Protein AF-A0A9Q0VM62-F1 (afdb_monomer_lite)

Foldseek 3Di:
DDPLVVQLVVCVVVVVVVSNVVSVVVVVVVVVCVVVVHDDDDDDDDQDFAADPDLDDDPNLVLLLCQQVQNQAHEQDQCTPVSVVLCCVVPVVGRGHPHHPDPDPRDHHDDDDCVVVVVVVDDDDDPSNRSVRSVVNCVVSPVDDD

Secondary structure (DSSP, 8-state):
--GGGHHHHHHHHTT-HHHHHHHHHHHHHHHHHHHHT---------S--S--SSS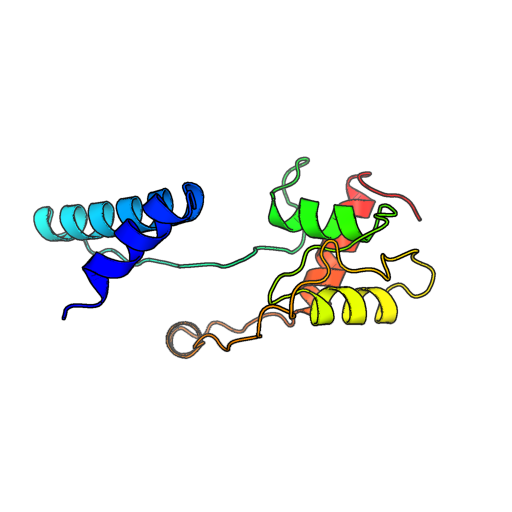S--HHHHHHHHHHTT-SEE---TTHHHHHHHHHHH-TTS----EESS-SPPPPP-----HHHHTTTPPPPPHHHHHHHHHHHHHHTTS---

Sequence (146 aa):
MKLGLLIPALCRESKLWYVLSKTLAEDAAWKFAKEKGMDLVAINPAMVIGPLLQPTLNTSAAAILSLIKGAQTFPNTSFRMDKLKILRELYPDLQLPEKCADDKPYVPIYQVSKEKTRSLGIEFIPLEANIKETVESLKEKGFVSF

pLDDT: mean 92.09, std 9.48, range [39.09, 98.56]

Radius of gyration: 18.54 Å; chains: 1; bounding box: 42×37×44 Å

Structure (mmCIF, N/CA/C/O backbone):
data_AF-A0A9Q0VM62-F1
#
_entry.id   AF-A0A9Q0VM62-F1
#
loop_
_atom_site.group_PDB
_atom_site.id
_atom_site.type_symbol
_atom_site.label_atom_id
_atom_site.label_alt_id
_atom_site.label_comp_id
_atom_site.label_asym_id
_atom_site.label_entity_id
_atom_site.label_seq_id
_atom_site.pdbx_PDB_ins_code
_atom_site.Cartn_x
_atom_site.Cartn_y
_atom_site.Cartn_z
_atom_site.occupancy
_atom_site.B_iso_or_equiv
_atom_site.auth_seq_id
_atom_site.auth_comp_id
_atom_site.auth_asym_id
_atom_site.auth_atom_id
_atom_site.pdbx_PDB_model_num
ATOM 1 N N . MET A 1 1 ? -2.763 22.233 22.402 1.00 39.09 1 MET A N 1
ATOM 2 C CA . MET A 1 1 ? -3.349 22.101 21.047 1.00 39.09 1 MET A CA 1
ATOM 3 C C . MET A 1 1 ? -3.516 20.608 20.759 1.00 39.09 1 MET A C 1
ATOM 5 O O . MET A 1 1 ? -2.521 19.900 20.827 1.00 39.09 1 MET A O 1
ATOM 9 N N . LYS A 1 2 ? -4.738 20.083 20.571 1.00 45.25 2 LYS A N 1
ATOM 10 C CA . LYS A 1 2 ? -4.958 18.643 20.306 1.00 45.25 2 LYS A CA 1
ATOM 11 C C . LYS A 1 2 ? -4.631 18.343 18.837 1.00 45.25 2 LYS A C 1
ATOM 13 O O . LYS A 1 2 ? -5.291 18.887 17.958 1.00 45.25 2 LYS A O 1
ATOM 18 N N . LEU A 1 3 ? -3.653 17.468 18.588 1.00 53.56 3 LEU A N 1
ATOM 19 C CA . LEU A 1 3 ? -3.178 17.065 17.251 1.00 53.56 3 LEU A CA 1
ATOM 20 C C . LEU A 1 3 ? -4.311 16.612 16.294 1.00 53.56 3 LEU A C 1
ATOM 22 O O . LEU A 1 3 ? -4.195 16.773 15.084 1.00 53.56 3 LEU A O 1
ATOM 26 N N . GLY A 1 4 ? -5.425 16.098 16.834 1.00 56.97 4 GLY A N 1
ATOM 27 C CA . GLY A 1 4 ? -6.531 15.514 16.062 1.00 56.97 4 GLY A CA 1
ATOM 28 C C . GLY A 1 4 ? -7.321 16.473 15.159 1.00 56.97 4 GLY A C 1
ATOM 29 O O . GLY A 1 4 ? -7.903 16.024 14.182 1.00 56.97 4 GLY A O 1
ATOM 30 N N . LEU A 1 5 ? -7.321 17.788 15.415 1.00 61.03 5 LEU A N 1
ATOM 31 C CA . LEU A 1 5 ? -8.034 18.750 14.550 1.00 61.03 5 LEU A CA 1
ATOM 32 C C . LEU A 1 5 ? -7.176 19.283 13.391 1.00 61.03 5 LEU A C 1
ATOM 34 O O . LEU A 1 5 ? -7.714 19.857 12.445 1.00 61.03 5 LEU A O 1
ATOM 38 N N . LEU A 1 6 ? -5.854 19.087 13.442 1.00 79.69 6 LEU A N 1
ATOM 39 C CA . LEU A 1 6 ? -4.927 19.647 12.456 1.00 79.69 6 LEU A CA 1
ATOM 40 C C . LEU A 1 6 ? -4.918 18.842 11.147 1.00 79.69 6 LEU A C 1
ATOM 42 O O . LEU A 1 6 ? -4.824 19.419 10.067 1.00 79.69 6 LEU A O 1
ATOM 46 N N . ILE A 1 7 ? -5.064 17.516 11.230 1.00 88.12 7 ILE A N 1
ATOM 47 C CA . ILE A 1 7 ? -4.948 16.622 10.068 1.00 88.12 7 ILE A CA 1
ATOM 48 C C . ILE A 1 7 ? -6.087 16.838 9.056 1.00 88.12 7 ILE A C 1
ATOM 50 O O . ILE A 1 7 ? -5.784 17.023 7.873 1.00 88.12 7 ILE A O 1
ATOM 54 N N . PRO A 1 8 ? -7.379 16.883 9.451 1.00 92.94 8 PRO A N 1
ATOM 55 C CA . PRO A 1 8 ? -8.453 17.132 8.490 1.00 92.94 8 PRO A CA 1
ATOM 56 C C . PRO A 1 8 ? -8.361 18.514 7.828 1.00 92.94 8 PRO A C 1
ATOM 58 O O . PRO A 1 8 ? -8.645 18.644 6.636 1.00 92.94 8 PRO A O 1
ATOM 61 N N . ALA A 1 9 ? -7.940 19.538 8.580 1.00 93.12 9 ALA A N 1
ATOM 62 C CA . ALA A 1 9 ? -7.747 20.890 8.060 1.00 93.12 9 ALA A CA 1
ATOM 63 C C . ALA A 1 9 ? -6.636 20.928 6.999 1.00 93.12 9 ALA A C 1
ATOM 65 O O . ALA A 1 9 ? -6.885 21.370 5.877 1.00 93.12 9 ALA A O 1
ATOM 66 N N . LEU A 1 10 ? -5.466 20.359 7.314 1.00 93.19 10 LEU A N 1
ATOM 67 C CA . LEU A 1 10 ? -4.337 20.254 6.388 1.00 93.19 10 LEU A CA 1
ATOM 68 C C . LEU A 1 10 ? -4.712 19.490 5.111 1.00 93.19 10 LEU A C 1
ATOM 70 O O . LEU A 1 10 ? -4.392 19.928 4.005 1.00 93.19 10 LEU A O 1
ATOM 74 N N . CYS A 1 11 ? -5.424 18.365 5.242 1.00 94.69 11 CYS A N 1
ATOM 75 C CA . CYS A 1 11 ? -5.846 17.581 4.081 1.00 94.69 11 CYS A CA 1
ATOM 76 C C . CYS A 1 11 ? -6.809 18.364 3.180 1.00 94.69 11 CYS A C 1
ATOM 78 O O . CYS A 1 11 ? -6.721 18.249 1.960 1.00 94.69 11 CYS A O 1
ATOM 80 N N . ARG A 1 12 ? -7.713 19.167 3.756 1.00 94.94 12 ARG A N 1
ATOM 81 C CA . ARG A 1 12 ? -8.643 20.007 2.988 1.00 94.94 12 ARG A CA 1
ATOM 82 C C . ARG A 1 12 ? -7.911 21.131 2.255 1.00 94.94 12 ARG A C 1
ATOM 84 O O . ARG A 1 12 ? -8.147 21.313 1.064 1.00 94.94 12 ARG A O 1
ATOM 91 N N . GLU A 1 13 ? -7.017 21.839 2.942 1.00 95.75 13 GLU A N 1
ATOM 92 C CA . GLU A 1 13 ? -6.199 22.911 2.356 1.00 95.75 13 GLU A CA 1
ATOM 93 C C . GLU A 1 13 ? -5.325 22.387 1.208 1.00 95.75 13 GLU A C 1
ATOM 95 O O . GLU A 1 13 ? -5.290 22.966 0.123 1.00 95.75 13 GLU A O 1
ATOM 100 N N . SER A 1 14 ? -4.711 21.218 1.403 1.00 94.94 14 SER A N 1
ATOM 101 C CA . SER A 1 14 ? -3.850 20.566 0.409 1.00 94.94 14 SER A CA 1
ATOM 102 C C . SER A 1 14 ? -4.608 19.712 -0.619 1.00 94.94 14 SER A C 1
ATOM 104 O O . SER A 1 14 ? -3.980 19.031 -1.429 1.00 94.94 14 SER A O 1
ATOM 106 N N . LYS A 1 15 ? -5.951 19.707 -0.597 1.00 96.75 15 LYS A N 1
ATOM 107 C CA . LYS A 1 15 ? -6.822 18.899 -1.480 1.00 96.75 15 LYS A CA 1
ATOM 108 C C . LYS A 1 15 ? -6.502 17.389 -1.482 1.00 96.75 15 LYS A C 1
ATOM 110 O O . LYS A 1 15 ? -6.722 16.694 -2.474 1.00 96.75 15 LYS A O 1
ATOM 115 N N . LEU A 1 16 ? -6.021 16.851 -0.361 1.00 94.81 16 LEU A N 1
ATOM 116 C CA . LEU A 1 16 ? -5.724 15.428 -0.154 1.00 94.81 16 LEU A CA 1
ATOM 117 C C . LEU A 1 16 ? -7.002 14.648 0.189 1.00 94.81 16 LEU A C 1
ATOM 119 O O . LEU A 1 16 ? -7.144 14.090 1.278 1.00 94.81 16 LEU A O 1
ATOM 123 N N . TRP A 1 17 ? -7.956 14.618 -0.742 1.00 97.06 17 TRP A N 1
ATOM 124 C CA . TRP A 1 17 ? -9.313 14.120 -0.490 1.00 97.06 17 TRP A CA 1
ATOM 125 C C . TRP A 1 17 ? -9.376 12.653 -0.071 1.00 97.06 17 TRP A C 1
ATOM 127 O O . TRP A 1 17 ? -10.173 12.308 0.797 1.00 97.06 17 TRP A O 1
ATOM 137 N N . TYR A 1 18 ? -8.513 11.797 -0.626 1.00 95.94 18 TYR A N 1
ATOM 138 C CA . TYR A 1 18 ? -8.440 10.394 -0.213 1.00 95.94 18 TYR A CA 1
ATOM 139 C C . TYR A 1 18 ? -8.031 10.268 1.260 1.00 95.94 18 TYR A C 1
ATOM 141 O O . TYR A 1 18 ? -8.722 9.604 2.031 1.00 95.94 18 TYR A O 1
ATOM 149 N N . VAL A 1 19 ? -6.962 10.964 1.665 1.00 94.69 19 VAL A N 1
ATOM 150 C CA . VAL A 1 19 ? -6.482 10.964 3.055 1.00 94.69 19 VAL A CA 1
ATOM 151 C C . VAL A 1 19 ? -7.559 11.530 3.975 1.00 94.69 19 VAL A C 1
ATOM 153 O O . VAL A 1 19 ? -7.918 10.878 4.950 1.00 94.69 19 VAL A O 1
ATOM 156 N N . LEU A 1 20 ? -8.161 12.668 3.605 1.00 96.25 20 LEU A N 1
ATOM 157 C CA . LEU A 1 20 ? -9.269 13.264 4.354 1.00 96.25 20 LEU A CA 1
ATOM 158 C C . LEU A 1 20 ? -10.421 12.270 4.549 1.00 96.25 20 LEU A C 1
ATOM 160 O O . LEU A 1 20 ? -10.923 12.127 5.660 1.00 96.25 20 LEU A O 1
ATOM 164 N N . SER A 1 21 ? -10.829 11.579 3.481 1.00 97.88 21 SER A N 1
ATOM 165 C CA . SER A 1 21 ? -11.939 10.626 3.537 1.00 97.88 21 SER A CA 1
ATOM 166 C C . SER A 1 21 ? -11.654 9.464 4.488 1.00 97.88 21 SER A C 1
ATOM 168 O O . SER A 1 21 ? -12.540 9.076 5.245 1.00 97.88 21 SER A O 1
ATOM 170 N N . LYS A 1 22 ? -10.419 8.944 4.503 1.00 97.19 22 LYS A N 1
ATOM 171 C CA . LYS A 1 22 ? -10.021 7.843 5.387 1.00 97.19 22 LYS A CA 1
ATOM 172 C C . LYS A 1 22 ? -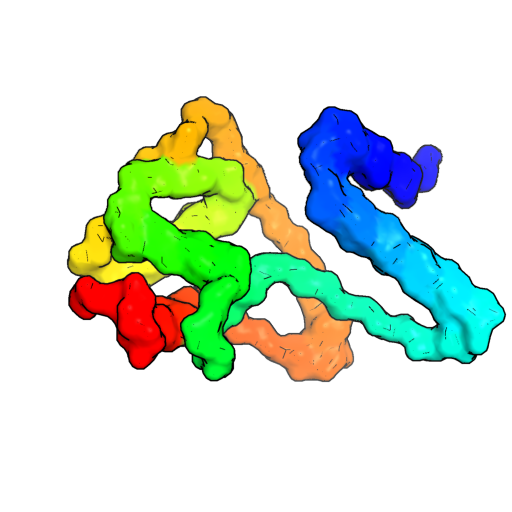9.938 8.283 6.844 1.00 97.19 22 LYS A C 1
ATOM 174 O O . LYS A 1 22 ? -10.462 7.573 7.694 1.00 97.19 22 LYS A O 1
ATOM 179 N N . THR A 1 23 ? -9.388 9.466 7.112 1.00 96.38 23 THR A N 1
ATOM 180 C CA . THR A 1 23 ? -9.358 10.043 8.464 1.00 96.38 23 THR A CA 1
ATOM 181 C C . THR A 1 23 ? -10.770 10.234 9.019 1.00 96.38 23 THR A C 1
ATOM 183 O O . THR A 1 23 ? -11.075 9.757 10.106 1.00 96.38 23 THR A O 1
ATOM 186 N N . LEU A 1 24 ? -11.663 10.873 8.252 1.00 96.94 24 LEU A N 1
ATOM 187 C CA . LEU A 1 24 ? -13.037 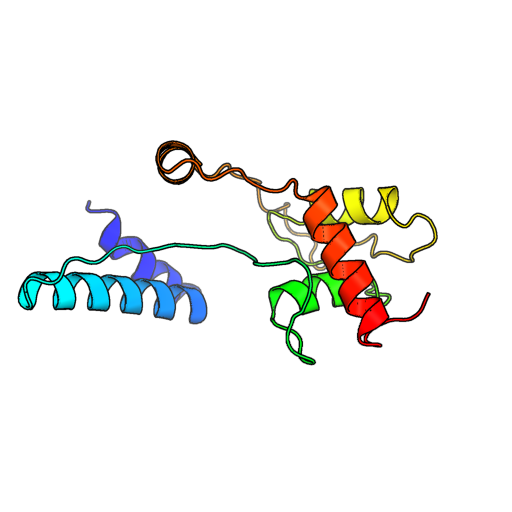11.124 8.701 1.00 96.94 24 LEU A CA 1
ATOM 188 C C . LEU A 1 24 ? -13.848 9.832 8.864 1.00 96.94 24 LEU A C 1
ATOM 190 O O . LEU A 1 24 ? -14.672 9.742 9.771 1.00 96.94 24 LEU A O 1
ATOM 194 N N . ALA A 1 25 ? -13.628 8.838 7.998 1.00 98.25 25 ALA A N 1
ATOM 195 C CA . ALA A 1 25 ? -14.299 7.546 8.099 1.00 98.25 25 ALA A CA 1
ATOM 196 C C . ALA A 1 25 ? -13.875 6.772 9.357 1.00 98.25 25 ALA A C 1
ATOM 198 O O . ALA A 1 25 ? -14.732 6.197 10.025 1.00 98.25 25 ALA A O 1
ATOM 199 N N . GLU A 1 26 ? -12.584 6.777 9.700 1.00 97.94 26 GLU A N 1
ATOM 200 C CA . GLU A 1 26 ? -12.089 6.123 10.914 1.00 97.94 26 GLU A CA 1
ATOM 201 C C . GLU A 1 26 ? -12.603 6.821 12.182 1.00 97.94 26 GLU A C 1
ATOM 203 O O . GLU A 1 26 ? -13.129 6.152 13.073 1.00 97.94 26 GLU A O 1
ATOM 208 N N . ASP A 1 27 ? -12.563 8.157 12.232 1.00 96.69 27 ASP A N 1
ATOM 209 C CA . ASP A 1 27 ? -13.127 8.934 13.347 1.00 96.69 27 ASP A CA 1
ATOM 210 C C . ASP A 1 27 ? -14.624 8.636 13.548 1.00 96.69 27 ASP A C 1
ATOM 212 O O . ASP A 1 27 ? -15.094 8.446 14.677 1.00 96.69 27 ASP A O 1
ATOM 216 N N . ALA A 1 28 ? -15.385 8.565 12.450 1.00 97.88 28 ALA A N 1
ATOM 217 C CA . ALA A 1 28 ? -16.804 8.230 12.487 1.00 97.88 28 ALA A CA 1
ATOM 218 C C . ALA A 1 28 ? -17.047 6.790 12.970 1.00 97.88 28 ALA A C 1
ATOM 220 O O . ALA A 1 28 ? -17.939 6.572 13.794 1.00 97.88 28 ALA A O 1
ATOM 221 N N . ALA A 1 29 ? -16.246 5.823 12.508 1.00 98.44 29 ALA A N 1
ATOM 222 C CA . ALA A 1 29 ? -16.343 4.427 12.927 1.00 98.44 29 ALA A CA 1
ATOM 223 C C . ALA A 1 29 ? -16.078 4.264 14.431 1.00 98.44 29 ALA A C 1
ATOM 225 O O . ALA A 1 29 ? -16.862 3.610 15.121 1.00 98.44 29 ALA A O 1
ATOM 226 N N . TRP A 1 30 ? -15.041 4.918 14.966 1.00 98.44 30 TRP A N 1
ATOM 227 C CA . TRP A 1 30 ? -14.738 4.891 16.401 1.00 98.44 30 TRP A CA 1
ATOM 228 C C . TRP A 1 30 ? -15.833 5.528 17.252 1.00 98.44 30 TRP A C 1
ATOM 230 O O . TRP A 1 30 ? -16.208 4.976 18.291 1.00 98.44 30 TRP A O 1
ATOM 240 N N . LYS A 1 31 ? -16.372 6.674 16.817 1.00 98.19 31 LYS A N 1
ATOM 241 C CA . LYS A 1 31 ? -17.489 7.326 17.511 1.00 98.19 31 LYS A CA 1
ATOM 242 C C . LYS A 1 31 ? -18.710 6.406 17.557 1.00 98.19 31 LYS A C 1
ATOM 244 O O . LYS A 1 31 ? -19.275 6.203 18.630 1.00 98.19 31 LYS A O 1
ATOM 249 N N . PHE A 1 32 ? -19.070 5.819 16.419 1.00 98.50 32 PHE A N 1
ATOM 250 C CA . PHE A 1 32 ? -20.206 4.909 16.322 1.00 98.50 32 PHE A CA 1
ATOM 251 C C . PHE A 1 32 ? -20.015 3.660 17.189 1.00 98.50 32 PHE A C 1
ATOM 253 O O . PHE A 1 32 ? -20.903 3.316 17.965 1.00 98.50 32 PHE A O 1
ATOM 260 N N . ALA A 1 33 ? -18.848 3.012 17.118 1.00 98.56 33 ALA A N 1
ATOM 261 C CA . ALA A 1 33 ? -18.554 1.825 17.915 1.00 98.56 33 ALA A CA 1
ATOM 262 C C . ALA A 1 33 ? -18.677 2.110 19.418 1.00 98.56 33 ALA A C 1
ATOM 264 O O . ALA A 1 33 ? -19.342 1.363 20.134 1.00 98.56 33 ALA A O 1
ATOM 265 N N . LYS A 1 34 ? -18.138 3.245 19.882 1.00 98.12 34 LYS A N 1
ATOM 266 C CA . LYS A 1 34 ? -18.266 3.676 21.279 1.00 98.12 34 LYS A CA 1
ATOM 267 C C . LYS A 1 34 ? -19.724 3.902 21.687 1.00 98.12 34 LYS A C 1
ATOM 269 O O . LYS A 1 34 ? -20.132 3.453 22.753 1.00 98.12 34 LYS A O 1
ATOM 274 N N . GLU A 1 35 ? -20.505 4.591 20.858 1.00 98.44 35 GLU A N 1
ATOM 275 C CA . GLU A 1 35 ? -21.927 4.861 21.122 1.00 98.44 35 GLU A CA 1
ATOM 276 C C . GLU A 1 35 ? -22.780 3.587 21.142 1.00 98.44 35 GLU A C 1
ATOM 278 O O . GLU A 1 35 ? -23.795 3.534 21.836 1.00 98.44 35 GLU A O 1
ATOM 283 N N . LYS A 1 36 ? -22.380 2.564 20.383 1.00 98.44 36 LYS A N 1
ATOM 284 C CA . LYS A 1 36 ? -23.084 1.280 20.293 1.00 98.44 36 LYS A CA 1
ATOM 285 C C . LYS A 1 36 ? -22.514 0.193 21.200 1.00 98.44 36 LYS A C 1
ATOM 287 O O . LYS A 1 36 ? -23.035 -0.916 21.182 1.00 98.44 36 LYS A O 1
ATOM 292 N N . GLY A 1 37 ? -21.480 0.493 21.989 1.00 98.00 37 GLY A N 1
ATOM 293 C CA . GLY A 1 37 ? -20.816 -0.496 22.840 1.00 98.00 37 GLY A CA 1
ATOM 294 C C . GLY A 1 37 ? -20.186 -1.650 22.051 1.00 98.00 37 GLY A C 1
ATOM 295 O O . GLY A 1 37 ? -20.163 -2.775 22.536 1.00 98.00 37 GLY A O 1
ATOM 296 N N . MET A 1 38 ? -19.725 -1.390 20.825 1.00 98.44 38 MET A N 1
ATOM 297 C CA . MET A 1 38 ? -19.051 -2.378 19.984 1.00 98.44 38 MET A CA 1
ATOM 298 C C . MET A 1 38 ? -17.557 -2.427 20.297 1.00 98.44 38 MET A C 1
ATOM 300 O O . MET A 1 38 ? -16.920 -1.385 20.464 1.00 98.44 38 MET A O 1
ATOM 304 N N . ASP A 1 39 ? -16.997 -3.633 20.290 1.00 98.31 39 ASP A N 1
ATOM 305 C CA . ASP A 1 39 ? -15.551 -3.830 20.272 1.00 98.31 39 ASP A CA 1
ATOM 306 C C . ASP A 1 39 ? -15.038 -3.665 18.833 1.00 98.31 39 ASP A C 1
ATOM 308 O O . ASP A 1 39 ? -15.428 -4.410 17.930 1.00 98.31 39 ASP A O 1
ATOM 312 N N . LEU A 1 40 ? -14.227 -2.631 18.604 1.00 98.12 40 LEU A N 1
ATOM 313 C CA . LEU A 1 40 ? -13.691 -2.270 17.294 1.00 98.12 40 LEU A CA 1
ATOM 314 C C . LEU A 1 40 ? -12.164 -2.295 17.338 1.00 98.12 40 LEU A C 1
ATOM 316 O O . LEU A 1 40 ? -11.542 -1.692 18.209 1.00 98.12 40 LEU A O 1
ATOM 320 N N . VAL A 1 41 ? -11.565 -2.914 16.323 1.00 97.50 41 VAL A N 1
ATOM 321 C CA . VAL A 1 41 ? -10.128 -2.855 16.043 1.00 97.50 41 VAL A CA 1
ATOM 322 C C . VAL A 1 41 ? -9.931 -2.343 14.619 1.00 97.50 41 VAL A C 1
ATOM 324 O O . VAL A 1 41 ? -10.673 -2.712 13.710 1.00 97.50 41 VAL A O 1
ATOM 327 N N . ALA A 1 42 ? -8.918 -1.499 14.423 1.00 97.56 42 ALA A N 1
ATOM 328 C CA . ALA A 1 42 ? -8.540 -0.966 13.119 1.00 97.56 42 ALA A CA 1
ATOM 329 C C . ALA A 1 42 ? -7.160 -1.485 12.690 1.00 97.56 42 ALA A C 1
ATOM 331 O O . ALA A 1 42 ? -6.245 -1.617 13.505 1.00 97.56 42 ALA A O 1
ATOM 332 N N . ILE A 1 43 ? -7.015 -1.745 11.390 1.00 97.44 43 ILE A N 1
ATOM 333 C CA . ILE A 1 43 ? -5.735 -2.021 10.734 1.00 97.44 43 ILE A CA 1
ATOM 334 C C . ILE A 1 43 ? -5.516 -0.916 9.703 1.00 97.44 43 ILE A C 1
ATOM 336 O O . ILE A 1 43 ? -6.352 -0.710 8.823 1.00 97.44 43 ILE A O 1
ATOM 340 N N . ASN A 1 44 ? -4.383 -0.221 9.799 1.00 97.31 44 ASN A N 1
ATOM 341 C CA . ASN A 1 44 ? -4.032 0.911 8.942 1.00 97.31 44 ASN A CA 1
ATOM 342 C C . ASN A 1 44 ? -2.873 0.537 8.002 1.00 97.31 44 ASN A C 1
ATOM 344 O O . ASN A 1 44 ? -1.716 0.837 8.305 1.00 97.31 44 ASN A O 1
ATOM 348 N N . PRO A 1 45 ? -3.139 -0.149 6.876 1.00 96.25 45 PRO A N 1
ATOM 349 C CA . PRO A 1 45 ? -2.098 -0.465 5.909 1.00 96.25 45 PRO A CA 1
ATOM 350 C C . PRO A 1 45 ? -1.649 0.782 5.133 1.00 96.25 45 PRO A C 1
ATOM 352 O O . PRO A 1 45 ? -2.388 1.758 4.992 1.00 96.25 45 PRO A O 1
ATOM 355 N N . ALA A 1 46 ? -0.435 0.713 4.586 1.00 93.75 46 ALA A N 1
ATOM 356 C CA . ALA A 1 46 ? 0.079 1.673 3.612 1.00 93.75 46 ALA A CA 1
ATOM 357 C C . ALA A 1 46 ? -0.192 1.165 2.180 1.00 93.75 46 ALA A C 1
ATOM 359 O O . ALA A 1 46 ? -1.288 0.694 1.879 1.00 93.75 46 ALA A O 1
ATOM 360 N N . MET A 1 47 ? 0.793 1.246 1.280 1.00 93.19 47 MET A N 1
ATOM 361 C CA . MET A 1 47 ? 0.698 0.551 -0.006 1.00 93.19 47 MET A CA 1
ATOM 362 C C . MET A 1 47 ? 0.700 -0.963 0.215 1.00 93.19 47 MET A C 1
ATOM 364 O O . MET A 1 47 ? 1.572 -1.478 0.912 1.00 93.19 47 MET A O 1
ATOM 368 N N . VAL A 1 48 ? -0.253 -1.657 -0.407 1.00 95.75 48 VAL A N 1
ATOM 369 C CA . VAL A 1 48 ? -0.388 -3.116 -0.317 1.00 95.75 48 VAL A CA 1
ATOM 370 C C . VAL A 1 48 ? -0.032 -3.721 -1.668 1.00 95.75 48 VAL A C 1
ATOM 372 O O . VAL A 1 48 ? -0.761 -3.555 -2.648 1.00 95.75 48 VAL A O 1
ATOM 375 N N . ILE A 1 49 ? 1.114 -4.388 -1.701 1.00 96.25 49 ILE A N 1
ATOM 376 C CA . ILE A 1 49 ? 1.656 -5.114 -2.851 1.00 96.25 49 ILE A CA 1
ATOM 377 C C . ILE A 1 49 ? 1.780 -6.603 -2.492 1.00 96.25 49 ILE A C 1
ATOM 379 O O . ILE A 1 49 ? 1.588 -6.964 -1.333 1.00 96.25 49 ILE A O 1
ATOM 383 N N . GLY A 1 50 ? 2.064 -7.443 -3.480 1.00 97.31 50 GLY A N 1
ATOM 384 C CA . GLY A 1 50 ? 2.108 -8.897 -3.361 1.00 97.31 50 GLY A CA 1
ATOM 385 C C . GLY A 1 50 ? 1.391 -9.579 -4.534 1.00 97.31 50 GLY A C 1
ATOM 386 O O . GLY A 1 50 ? 1.013 -8.907 -5.503 1.00 97.31 50 GLY A O 1
ATOM 387 N N . PRO A 1 51 ? 1.187 -10.903 -4.458 1.00 97.69 51 PRO A N 1
ATOM 388 C CA . PRO A 1 51 ? 0.519 -11.659 -5.506 1.00 97.69 51 PRO A CA 1
ATOM 389 C C . PRO A 1 51 ? -0.940 -11.215 -5.667 1.00 97.69 51 PRO A C 1
ATOM 391 O O . PRO A 1 51 ? -1.679 -11.014 -4.700 1.00 97.69 51 PRO A O 1
ATOM 394 N N . LEU A 1 52 ? -1.370 -11.061 -6.915 1.00 97.25 52 LEU A N 1
ATOM 395 C CA . LEU A 1 52 ? -2.721 -10.648 -7.259 1.00 97.25 52 LEU A CA 1
ATOM 396 C C . LEU A 1 52 ? -3.642 -11.873 -7.278 1.00 97.25 52 LEU A C 1
ATOM 398 O O . LEU A 1 52 ? -3.439 -12.814 -8.040 1.00 97.25 52 LEU A O 1
ATOM 402 N N . LEU A 1 53 ? -4.720 -11.848 -6.498 1.00 97.00 53 LEU A N 1
ATOM 403 C CA . LEU A 1 53 ? -5.747 -12.893 -6.572 1.00 97.00 53 LEU A CA 1
ATOM 404 C C . LEU A 1 53 ? -6.765 -12.571 -7.672 1.00 97.00 53 LEU A C 1
ATOM 406 O O . LEU A 1 53 ? -7.053 -13.408 -8.525 1.00 97.00 53 LEU A O 1
ATOM 410 N N . GLN A 1 54 ? -7.223 -11.322 -7.749 1.00 93.75 54 GLN A N 1
ATOM 411 C CA . GLN A 1 54 ? -8.128 -10.850 -8.802 1.00 93.75 54 GLN A CA 1
ATOM 412 C C . GLN A 1 54 ? -7.410 -10.573 -10.144 1.00 93.75 54 GLN A C 1
ATOM 414 O O . GLN A 1 54 ? -6.194 -10.363 -10.156 1.00 93.75 54 GLN A O 1
ATOM 419 N N . PRO A 1 55 ? -8.121 -10.546 -11.291 1.00 93.88 55 PRO A N 1
ATOM 420 C CA . PRO A 1 55 ? -7.538 -10.232 -12.603 1.00 93.88 55 PRO A CA 1
ATOM 421 C C . PRO A 1 55 ? -7.392 -8.721 -12.865 1.00 93.88 55 PRO A C 1
ATOM 423 O O . PRO A 1 55 ? -7.179 -8.310 -13.999 1.00 93.88 55 PRO A O 1
ATOM 426 N N . THR A 1 56 ? -7.541 -7.875 -11.845 1.00 96.19 56 THR A N 1
ATOM 427 C CA . THR A 1 56 ? -7.475 -6.412 -11.956 1.00 96.19 56 THR A CA 1
ATOM 428 C C . THR A 1 56 ? -6.453 -5.825 -10.988 1.00 96.19 56 THR A C 1
ATOM 430 O O . THR A 1 56 ? -6.158 -6.385 -9.930 1.00 96.19 56 THR A O 1
ATOM 433 N N . LEU A 1 57 ? -5.896 -4.670 -11.349 1.00 96.31 57 LEU A N 1
ATOM 434 C CA . LEU A 1 57 ? -4.896 -3.988 -10.533 1.00 96.31 57 LEU A CA 1
ATOM 435 C C . LEU A 1 57 ? -5.558 -3.132 -9.455 1.00 96.31 57 LEU A C 1
ATOM 437 O O . LEU A 1 57 ? -6.490 -2.378 -9.732 1.00 96.31 57 LEU A O 1
ATOM 441 N N . ASN A 1 58 ? -5.012 -3.185 -8.241 1.00 96.19 58 ASN A N 1
ATOM 442 C CA . ASN A 1 58 ? -5.189 -2.102 -7.279 1.00 96.19 58 ASN A CA 1
ATOM 443 C C . ASN A 1 58 ? -4.179 -0.971 -7.577 1.00 96.19 58 ASN A C 1
ATOM 445 O O . ASN A 1 58 ? -3.244 -1.133 -8.366 1.00 96.19 58 ASN A O 1
ATOM 449 N N . THR A 1 59 ? -4.333 0.179 -6.918 1.00 95.06 59 THR A N 1
ATOM 450 C CA . THR A 1 59 ? -3.446 1.339 -7.117 1.00 95.06 59 THR A CA 1
ATOM 451 C C . THR A 1 59 ? -1.976 1.025 -6.817 1.00 95.06 59 THR A C 1
ATOM 453 O O . THR A 1 59 ? -1.081 1.508 -7.505 1.00 95.06 59 THR A O 1
ATOM 456 N N . SER A 1 60 ? -1.705 0.208 -5.796 1.00 95.56 60 SER A N 1
ATOM 457 C CA . SER A 1 60 ? -0.342 -0.117 -5.362 1.00 95.56 60 SER A CA 1
ATOM 458 C C . SER A 1 60 ? 0.399 -1.021 -6.355 1.00 95.56 60 SER A C 1
ATOM 460 O O . SER A 1 60 ? 1.541 -0.726 -6.700 1.00 95.56 60 SER A O 1
ATOM 462 N N . ALA A 1 61 ? -0.247 -2.066 -6.873 1.00 96.62 61 ALA A N 1
ATOM 463 C CA . ALA A 1 61 ? 0.299 -2.930 -7.916 1.00 96.62 61 ALA A CA 1
ATOM 464 C C . ALA A 1 61 ? 0.447 -2.178 -9.244 1.00 96.62 61 ALA A C 1
ATOM 466 O O . ALA A 1 61 ? 1.463 -2.326 -9.919 1.00 96.62 61 ALA A O 1
ATOM 467 N N . ALA A 1 62 ? -0.504 -1.298 -9.585 1.00 95.38 62 ALA A N 1
ATOM 468 C CA . ALA A 1 62 ? -0.379 -0.420 -10.747 1.00 95.38 62 ALA A CA 1
ATOM 469 C C . ALA A 1 62 ? 0.842 0.512 -10.646 1.00 95.38 62 ALA A C 1
ATOM 471 O O . ALA A 1 62 ? 1.501 0.771 -11.651 1.00 95.38 62 ALA A O 1
ATOM 472 N N . ALA A 1 63 ? 1.196 0.971 -9.440 1.00 93.38 63 ALA A N 1
ATOM 473 C CA . ALA A 1 63 ? 2.405 1.763 -9.231 1.00 93.38 63 ALA A CA 1
ATOM 474 C C . ALA A 1 63 ? 3.694 0.956 -9.475 1.00 93.38 63 ALA A C 1
ATOM 476 O O . ALA A 1 63 ? 4.657 1.521 -9.984 1.00 93.38 63 ALA A O 1
ATOM 477 N N . ILE A 1 64 ? 3.726 -0.343 -9.145 1.00 94.94 64 ILE A N 1
ATOM 478 C CA . ILE A 1 64 ? 4.848 -1.231 -9.508 1.00 94.94 64 ILE A CA 1
ATOM 479 C C . ILE A 1 64 ? 4.867 -1.463 -11.020 1.00 94.94 64 ILE A C 1
ATOM 481 O O . ILE A 1 64 ? 5.902 -1.254 -11.649 1.00 94.94 64 ILE A O 1
ATOM 485 N N . LEU A 1 65 ? 3.717 -1.794 -11.616 1.00 95.50 65 LEU A N 1
ATOM 486 C CA . LEU A 1 65 ? 3.589 -1.990 -13.060 1.00 95.50 65 LEU A CA 1
ATOM 487 C C . LEU A 1 65 ? 4.082 -0.769 -13.849 1.00 95.50 65 LEU A C 1
ATOM 489 O O . LEU A 1 65 ? 4.792 -0.913 -14.838 1.00 95.50 65 LEU A O 1
ATOM 493 N N . SER A 1 66 ? 3.736 0.440 -13.403 1.00 93.25 66 SER A N 1
ATOM 494 C CA . SER A 1 66 ? 4.165 1.677 -14.055 1.00 93.25 66 SER A CA 1
ATOM 495 C C . SER A 1 66 ? 5.685 1.819 -14.096 1.00 93.25 66 SER A C 1
ATOM 497 O O . SER A 1 66 ? 6.194 2.349 -15.075 1.00 93.25 66 SER A O 1
ATOM 499 N N . LEU A 1 67 ? 6.409 1.372 -13.066 1.00 92.62 67 LEU A N 1
ATOM 500 C CA . LEU A 1 67 ? 7.872 1.456 -13.047 1.00 92.62 67 LEU A CA 1
ATOM 501 C C . LEU A 1 67 ? 8.506 0.479 -14.039 1.00 92.62 67 LEU A C 1
ATOM 503 O O . LEU A 1 67 ? 9.507 0.821 -14.655 1.00 92.62 67 LEU A O 1
ATOM 507 N N . ILE A 1 68 ? 7.912 -0.705 -14.201 1.00 93.19 68 ILE A N 1
ATOM 508 C CA . ILE A 1 68 ? 8.472 -1.789 -15.021 1.00 93.19 68 ILE A CA 1
ATOM 509 C C . ILE A 1 68 ? 7.998 -1.757 -16.482 1.00 93.19 68 ILE A C 1
ATOM 511 O O . ILE A 1 68 ? 8.576 -2.417 -17.335 1.00 93.19 68 ILE A O 1
ATOM 515 N N . LYS A 1 69 ? 6.955 -0.982 -16.805 1.00 90.19 69 LYS A N 1
ATOM 516 C CA . LYS A 1 69 ? 6.404 -0.856 -18.167 1.00 90.19 69 LYS A CA 1
ATOM 517 C C . LYS A 1 69 ? 7.010 0.321 -18.951 1.00 90.19 69 LYS A C 1
ATOM 519 O O . LYS A 1 69 ? 6.337 0.917 -19.788 1.00 90.19 69 LYS A O 1
ATOM 524 N N . GLY A 1 70 ? 8.267 0.671 -18.664 1.00 80.88 70 GLY A N 1
ATOM 525 C CA . GLY A 1 70 ? 9.018 1.693 -19.403 1.00 80.88 70 GLY A CA 1
ATOM 526 C C . GLY A 1 70 ? 8.613 3.138 -19.098 1.00 80.88 70 GLY A C 1
ATOM 527 O O . GLY A 1 70 ? 8.612 3.981 -19.995 1.00 80.88 70 GLY A O 1
ATOM 528 N N . ALA A 1 71 ? 8.242 3.455 -17.852 1.00 85.94 71 ALA A N 1
ATOM 529 C CA . ALA A 1 71 ? 8.060 4.853 -17.467 1.00 85.94 71 ALA A CA 1
ATOM 530 C C . ALA A 1 71 ? 9.366 5.643 -17.641 1.00 85.94 71 ALA A C 1
ATOM 532 O O . ALA A 1 71 ? 10.444 5.166 -17.303 1.00 85.94 71 ALA A O 1
ATOM 533 N N . GLN A 1 72 ? 9.255 6.883 -18.125 1.00 87.31 72 GLN A N 1
ATOM 534 C CA . GLN A 1 72 ? 10.405 7.787 -18.262 1.00 87.31 72 GLN A CA 1
ATOM 535 C C . GLN A 1 72 ? 10.825 8.394 -16.919 1.00 87.31 72 GLN A C 1
ATOM 537 O O . GLN A 1 72 ? 11.997 8.697 -16.701 1.00 87.31 72 GLN A O 1
ATOM 542 N N . THR A 1 73 ? 9.859 8.586 -16.017 1.00 90.44 73 THR A N 1
ATOM 543 C CA . THR A 1 73 ? 10.081 9.176 -14.698 1.00 90.44 73 THR A CA 1
ATOM 544 C C . THR A 1 73 ? 9.435 8.354 -13.589 1.00 90.44 73 THR A C 1
ATOM 546 O O . THR A 1 73 ? 8.508 7.577 -13.820 1.00 90.44 73 THR A O 1
ATOM 549 N N . PHE A 1 74 ? 9.921 8.532 -12.361 1.00 88.31 74 PHE A N 1
ATOM 550 C CA . PHE A 1 74 ? 9.303 7.986 -11.151 1.00 88.31 74 PHE A CA 1
ATOM 551 C C . PHE A 1 74 ? 8.786 9.111 -10.236 1.00 88.31 74 PHE A C 1
ATOM 553 O O . PHE A 1 74 ? 9.380 10.190 -10.185 1.00 88.31 74 PHE A O 1
ATOM 560 N N . PRO A 1 75 ? 7.701 8.891 -9.473 1.00 87.12 75 PRO A N 1
ATOM 561 C CA . PRO A 1 75 ? 7.132 9.928 -8.615 1.00 87.12 75 PRO A CA 1
ATOM 562 C C . PRO A 1 75 ? 8.023 10.231 -7.397 1.00 87.12 75 PRO A C 1
ATOM 564 O O . PRO A 1 75 ? 8.549 9.311 -6.756 1.00 87.12 75 PRO A O 1
ATOM 567 N N . ASN A 1 76 ? 8.134 11.512 -7.023 1.00 86.31 76 ASN A N 1
ATOM 568 C CA . ASN A 1 76 ? 8.838 11.952 -5.814 1.00 86.31 76 ASN A CA 1
ATOM 569 C C . ASN A 1 76 ? 8.035 11.587 -4.552 1.00 86.31 76 ASN A C 1
ATOM 571 O O . ASN A 1 76 ? 7.209 12.352 -4.060 1.00 86.31 76 ASN A O 1
ATOM 575 N N . THR A 1 77 ? 8.233 10.367 -4.054 1.00 83.06 77 THR A N 1
ATOM 576 C CA . THR A 1 77 ? 7.530 9.823 -2.881 1.00 83.06 77 THR A CA 1
ATOM 577 C C . THR A 1 77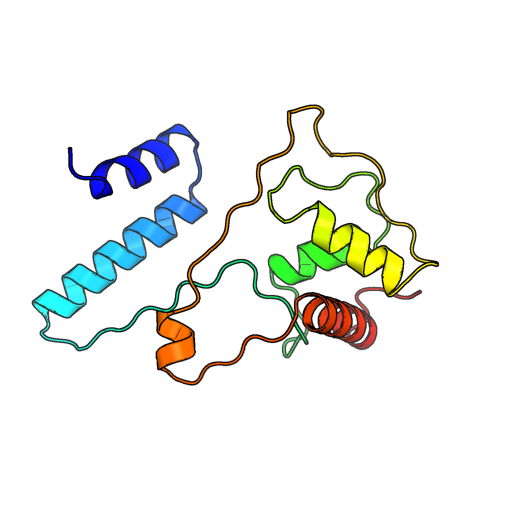 ? 8.515 9.172 -1.914 1.00 83.06 77 THR A C 1
ATOM 579 O O . THR A 1 77 ? 9.572 8.705 -2.337 1.00 83.06 77 THR A O 1
ATOM 582 N N . SER A 1 78 ? 8.174 9.088 -0.622 1.00 76.94 78 SER A N 1
ATOM 583 C CA . SER A 1 78 ? 9.070 8.538 0.413 1.00 76.94 78 SER A CA 1
ATOM 584 C C . SER A 1 78 ? 9.560 7.115 0.113 1.00 76.94 78 SER A C 1
ATOM 586 O O . SER A 1 78 ? 10.683 6.777 0.443 1.00 76.94 78 SER A O 1
ATOM 588 N N . PHE A 1 79 ? 8.772 6.280 -0.571 1.00 68.94 79 PHE A N 1
ATOM 589 C CA . PHE A 1 79 ? 9.129 4.879 -0.856 1.00 68.94 79 PHE A CA 1
ATOM 590 C C . PHE A 1 79 ? 9.817 4.677 -2.221 1.00 68.94 79 PHE A C 1
ATOM 592 O O . PHE A 1 79 ? 9.772 3.584 -2.785 1.00 68.94 79 PHE A O 1
ATOM 599 N N . ARG A 1 80 ? 10.385 5.730 -2.821 1.00 71.06 80 ARG A N 1
ATOM 600 C CA . ARG A 1 80 ? 10.881 5.698 -4.212 1.00 71.06 80 ARG A CA 1
ATOM 601 C C . ARG A 1 80 ? 12.165 4.879 -4.409 1.00 71.06 80 ARG A C 1
ATOM 603 O O . ARG A 1 80 ? 12.215 4.067 -5.328 1.00 71.06 80 ARG A O 1
ATOM 610 N N . MET A 1 81 ? 13.189 5.095 -3.577 1.00 72.75 81 MET A N 1
ATOM 611 C CA . MET A 1 81 ? 14.538 4.568 -3.838 1.00 72.75 81 MET A CA 1
ATOM 612 C C . MET A 1 81 ? 14.608 3.068 -3.598 1.00 72.75 81 MET A C 1
ATOM 614 O O . MET A 1 81 ? 15.174 2.358 -4.424 1.00 72.75 81 MET A O 1
ATOM 618 N N . ASP A 1 82 ? 13.967 2.592 -2.532 1.00 83.12 82 ASP A N 1
ATOM 619 C CA . ASP A 1 82 ? 13.968 1.172 -2.183 1.00 83.12 82 ASP A CA 1
ATOM 620 C C . ASP A 1 82 ? 13.327 0.346 -3.301 1.00 83.12 82 ASP A C 1
ATOM 622 O O . ASP A 1 82 ? 13.918 -0.622 -3.763 1.00 83.12 82 ASP A O 1
ATOM 626 N N . LYS A 1 83 ? 12.182 0.793 -3.843 1.00 87.12 83 LYS A N 1
ATOM 627 C CA . LYS A 1 83 ? 11.516 0.111 -4.965 1.00 87.12 83 LYS A CA 1
ATOM 628 C C . LYS A 1 83 ? 12.406 0.004 -6.203 1.00 87.12 83 LYS A C 1
ATOM 630 O O . LYS A 1 83 ? 12.520 -1.074 -6.771 1.00 87.12 83 LYS A O 1
ATOM 635 N N . LEU A 1 84 ? 13.024 1.107 -6.633 1.00 90.12 84 LEU A N 1
ATOM 636 C CA . LEU A 1 84 ? 13.861 1.112 -7.839 1.00 90.12 84 LEU A CA 1
ATOM 637 C C . LEU A 1 84 ? 15.143 0.308 -7.652 1.00 90.12 84 LEU A C 1
ATOM 639 O O . LEU A 1 84 ? 15.536 -0.415 -8.560 1.00 90.12 84 LEU A O 1
ATOM 643 N N . LYS A 1 85 ? 15.789 0.423 -6.488 1.00 91.44 85 LYS A N 1
ATOM 644 C CA . LYS A 1 85 ? 16.989 -0.351 -6.166 1.00 91.44 85 LYS A CA 1
ATOM 645 C C . LYS A 1 85 ? 16.684 -1.849 -6.192 1.00 91.44 85 LYS A C 1
ATOM 647 O O . LYS A 1 85 ? 17.362 -2.581 -6.901 1.00 91.44 85 LYS A O 1
ATOM 652 N N . ILE A 1 86 ? 15.618 -2.267 -5.511 1.00 94.88 86 ILE A N 1
ATOM 653 C CA . ILE A 1 86 ? 15.186 -3.667 -5.471 1.00 94.88 86 ILE A CA 1
ATOM 654 C C . ILE A 1 86 ? 14.832 -4.173 -6.873 1.00 94.88 86 ILE A C 1
ATOM 656 O O . ILE A 1 86 ? 15.253 -5.259 -7.253 1.00 94.88 86 ILE A O 1
ATOM 660 N N . LEU A 1 87 ? 14.092 -3.395 -7.672 1.00 94.69 87 LEU A N 1
ATOM 661 C CA . LEU A 1 87 ? 13.754 -3.798 -9.040 1.00 94.69 87 LEU A CA 1
ATOM 662 C C . LEU A 1 87 ? 15.002 -3.957 -9.923 1.00 94.69 87 LEU A C 1
ATOM 664 O O . LEU A 1 87 ? 15.058 -4.922 -10.674 1.00 94.69 87 LEU A O 1
ATOM 668 N N . ARG A 1 88 ? 16.007 -3.074 -9.805 1.00 94.00 88 ARG A N 1
ATOM 669 C CA . ARG A 1 88 ? 17.291 -3.209 -10.528 1.00 94.00 88 ARG A CA 1
ATOM 670 C C . ARG A 1 88 ? 18.068 -4.453 -10.106 1.00 94.00 88 ARG A C 1
ATOM 672 O O . ARG A 1 88 ? 18.681 -5.095 -10.946 1.00 94.00 88 ARG A O 1
ATOM 679 N N . GLU A 1 89 ? 18.062 -4.769 -8.814 1.00 95.50 89 GLU A N 1
ATOM 680 C CA . GLU A 1 89 ? 18.755 -5.944 -8.274 1.00 95.50 89 GLU A CA 1
ATOM 681 C C . GLU A 1 89 ? 18.072 -7.253 -8.692 1.00 95.50 89 GLU A C 1
ATOM 683 O O . GLU A 1 89 ? 18.752 -8.220 -9.026 1.00 95.50 89 GLU A O 1
ATOM 688 N N . LEU A 1 90 ? 16.736 -7.289 -8.697 1.00 95.38 90 LEU A N 1
ATOM 689 C CA . LEU A 1 90 ? 15.962 -8.484 -9.048 1.00 95.38 90 LEU A CA 1
ATOM 690 C C . LEU A 1 90 ? 15.814 -8.698 -10.561 1.00 95.38 90 LEU A C 1
ATOM 692 O O . LEU A 1 90 ? 15.724 -9.843 -11.000 1.00 95.38 90 LEU A O 1
ATOM 696 N N . TYR A 1 91 ? 15.760 -7.618 -11.343 1.00 94.44 91 TYR A N 1
ATOM 697 C CA . TYR A 1 91 ? 15.479 -7.631 -12.781 1.00 94.44 91 TYR A CA 1
ATOM 698 C C . TYR A 1 91 ? 16.431 -6.663 -13.516 1.00 94.44 91 TYR A C 1
ATOM 700 O O . TYR A 1 91 ? 16.010 -5.580 -13.926 1.00 94.44 91 TYR A O 1
ATOM 708 N N . PRO A 1 92 ? 17.722 -7.012 -13.678 1.00 92.69 92 PRO A N 1
ATOM 709 C CA . PRO A 1 92 ? 18.747 -6.095 -14.191 1.00 92.69 92 PRO A CA 1
ATOM 710 C C . PRO A 1 92 ? 18.533 -5.668 -15.650 1.00 92.69 92 PRO A C 1
ATOM 712 O O . PRO A 1 92 ? 18.936 -4.571 -16.026 1.00 92.69 92 PRO A O 1
ATOM 715 N N . ASP A 1 93 ? 17.862 -6.497 -16.452 1.00 90.88 93 ASP A N 1
ATOM 716 C CA . ASP A 1 93 ? 17.579 -6.213 -17.866 1.00 90.88 93 ASP A CA 1
ATOM 717 C C . ASP A 1 93 ? 16.385 -5.260 -18.058 1.00 90.88 93 ASP A C 1
ATOM 719 O O . ASP A 1 93 ? 16.071 -4.834 -19.172 1.00 90.88 93 ASP A O 1
ATOM 723 N N . LEU A 1 94 ? 15.692 -4.920 -16.969 1.00 91.00 94 LEU A N 1
ATOM 724 C CA . LEU A 1 94 ? 14.497 -4.101 -17.013 1.00 91.00 94 LEU A CA 1
ATOM 725 C C . LEU A 1 94 ? 14.845 -2.619 -17.191 1.00 91.00 94 LEU A C 1
ATOM 727 O O . LEU A 1 94 ? 15.560 -2.018 -16.388 1.00 91.00 94 LEU A O 1
ATOM 731 N N . GLN A 1 95 ? 14.253 -1.992 -18.207 1.00 89.69 95 GLN A N 1
ATOM 732 C CA . GLN A 1 95 ? 14.361 -0.548 -18.405 1.00 89.69 95 GLN A CA 1
ATOM 733 C C . GLN A 1 95 ? 13.522 0.192 -17.358 1.00 89.69 95 GLN A C 1
ATOM 735 O O . GLN A 1 95 ? 12.297 0.284 -17.465 1.00 89.69 95 GLN A O 1
ATOM 740 N N . LEU A 1 96 ? 14.194 0.714 -16.333 1.00 92.25 96 LEU A N 1
ATOM 741 C CA . LEU A 1 96 ? 13.580 1.462 -15.239 1.00 92.25 96 LEU A CA 1
ATOM 742 C C . LEU A 1 96 ? 13.822 2.971 -15.385 1.00 92.25 96 LEU A C 1
ATOM 744 O O . LEU A 1 96 ? 14.883 3.377 -15.858 1.00 92.25 96 LEU A O 1
ATOM 748 N N . PRO A 1 97 ? 12.897 3.825 -14.908 1.00 91.50 97 PRO A N 1
ATOM 749 C CA . PRO A 1 97 ? 13.087 5.270 -14.934 1.00 91.50 97 PRO A CA 1
ATOM 750 C C . PRO A 1 97 ? 14.303 5.704 -14.106 1.00 91.50 97 PRO A C 1
ATOM 752 O O . PRO A 1 97 ? 14.480 5.303 -12.950 1.00 91.50 97 PRO A O 1
ATOM 755 N N . GLU A 1 98 ? 15.105 6.600 -14.676 1.00 88.38 98 GLU A N 1
ATOM 756 C CA . GLU A 1 98 ? 16.271 7.195 -14.007 1.00 88.38 98 GLU A CA 1
ATOM 757 C C . GLU A 1 98 ? 15.980 8.580 -13.425 1.00 88.38 98 GLU A C 1
ATOM 759 O O . GLU A 1 98 ? 16.633 9.003 -12.468 1.00 88.38 98 GLU A O 1
ATOM 764 N N . LYS A 1 99 ? 14.971 9.279 -13.960 1.00 89.88 99 LYS A N 1
ATOM 765 C CA . LYS A 1 99 ? 14.657 10.659 -13.585 1.00 89.88 99 LYS A CA 1
ATOM 766 C C . LYS A 1 99 ? 13.444 10.743 -12.654 1.00 89.88 99 LYS A C 1
ATOM 768 O O . LYS A 1 99 ? 12.436 10.063 -12.838 1.00 89.88 99 LYS A O 1
ATOM 773 N N . CYS A 1 100 ? 13.521 11.628 -11.666 1.00 88.75 100 CYS A N 1
ATOM 774 C CA . CYS A 1 100 ? 12.372 11.994 -10.844 1.00 88.75 100 CYS A CA 1
ATOM 775 C C . CYS A 1 100 ? 11.350 12.805 -11.665 1.00 88.75 100 CYS A C 1
ATOM 777 O O . CYS A 1 100 ? 11.718 13.552 -12.570 1.00 88.75 100 CYS A O 1
ATOM 779 N N . ALA A 1 101 ? 10.061 12.663 -11.356 1.00 90.12 101 ALA A N 1
ATOM 780 C CA . ALA A 1 101 ? 8.984 13.386 -12.036 1.00 90.12 101 ALA A CA 1
ATOM 781 C C . ALA A 1 101 ? 8.976 14.898 -11.742 1.00 90.12 101 ALA A C 1
ATOM 783 O O . ALA A 1 101 ? 8.387 15.663 -12.501 1.00 90.12 101 ALA A O 1
ATOM 784 N N . ASP A 1 102 ? 9.622 15.324 -10.656 1.00 89.69 102 ASP A N 1
ATOM 785 C CA . ASP A 1 102 ? 9.842 16.725 -10.314 1.00 89.69 102 ASP A CA 1
ATOM 786 C C . ASP A 1 102 ? 11.278 16.949 -9.819 1.00 89.69 102 ASP A C 1
ATOM 788 O O . ASP A 1 102 ? 11.963 16.008 -9.410 1.00 89.69 102 ASP A O 1
ATOM 792 N N . ASP A 1 103 ? 11.716 18.208 -9.851 1.00 90.56 103 ASP A N 1
ATOM 793 C CA . ASP A 1 103 ? 13.044 18.638 -9.394 1.00 90.56 103 ASP A CA 1
ATOM 794 C C . ASP A 1 103 ? 13.030 19.093 -7.919 1.00 90.56 103 ASP A C 1
ATOM 796 O O . ASP A 1 103 ? 13.927 19.805 -7.459 1.00 90.56 103 ASP A O 1
ATOM 800 N N . LYS A 1 104 ? 11.985 18.737 -7.157 1.00 89.69 104 LYS A N 1
ATOM 801 C CA . LYS A 1 104 ? 11.873 19.129 -5.748 1.00 89.69 104 LYS A CA 1
ATOM 802 C C . LYS A 1 104 ? 12.814 18.283 -4.888 1.00 89.69 104 LYS A C 1
ATOM 804 O O . LYS A 1 104 ? 13.139 17.150 -5.253 1.00 89.69 104 LYS A O 1
ATOM 809 N N . PRO A 1 105 ? 13.196 18.776 -3.695 1.00 90.12 105 PRO A N 1
ATOM 810 C CA . PRO A 1 105 ? 13.873 17.947 -2.711 1.00 90.12 105 PRO A CA 1
ATOM 811 C C . PRO A 1 105 ? 13.112 16.644 -2.481 1.00 90.12 105 PRO A C 1
ATOM 813 O O . PRO A 1 105 ? 11.878 16.611 -2.462 1.00 90.12 105 PRO A O 1
ATOM 816 N N . TYR A 1 106 ? 13.857 15.558 -2.322 1.00 86.50 106 TYR A N 1
ATOM 817 C CA . TYR A 1 106 ? 13.253 14.253 -2.145 1.00 86.50 106 TYR A CA 1
ATOM 818 C C . TYR A 1 106 ? 12.455 14.174 -0.852 1.00 86.50 106 TYR A C 1
ATOM 820 O O . TYR A 1 106 ? 12.936 14.578 0.208 1.00 86.50 106 TYR A O 1
ATOM 828 N N . VAL A 1 107 ? 11.248 13.612 -0.941 1.00 86.81 107 VAL A N 1
ATOM 829 C CA . VAL A 1 107 ? 10.413 13.402 0.243 1.00 86.81 107 VAL A CA 1
ATOM 830 C C . VAL A 1 107 ? 11.155 12.465 1.207 1.00 86.81 107 VAL A C 1
ATOM 832 O O . VAL A 1 107 ? 11.578 11.382 0.785 1.00 86.81 107 VAL A O 1
ATOM 835 N N . PRO A 1 108 ? 11.339 12.854 2.483 1.00 89.19 108 PRO A N 1
ATOM 836 C CA . PRO A 1 108 ? 12.102 12.060 3.434 1.00 89.19 108 PRO A CA 1
ATOM 837 C C . PRO A 1 108 ? 11.422 10.721 3.732 1.00 89.19 108 PRO A C 1
ATOM 839 O O . PRO A 1 108 ? 10.194 10.583 3.679 1.00 89.19 108 PRO A O 1
ATOM 842 N N . ILE A 1 109 ? 12.251 9.736 4.072 1.00 88.81 109 ILE A N 1
ATOM 843 C CA . ILE A 1 109 ? 11.814 8.437 4.584 1.00 88.81 109 ILE A CA 1
ATOM 844 C C . ILE A 1 109 ? 11.572 8.578 6.085 1.00 88.81 109 ILE A C 1
ATOM 846 O O . ILE A 1 109 ? 12.335 9.235 6.791 1.00 88.81 109 ILE A O 1
ATOM 850 N N . TYR A 1 110 ? 10.514 7.943 6.570 1.00 90.25 110 TYR A N 1
ATOM 851 C CA . TYR A 1 110 ? 10.192 7.846 7.988 1.00 90.25 110 TYR A CA 1
ATOM 852 C C . TYR A 1 110 ? 9.953 6.385 8.364 1.00 90.25 110 TYR A C 1
ATOM 854 O O . TYR A 1 110 ? 9.648 5.545 7.516 1.00 90.25 110 TYR A O 1
ATOM 862 N N . GLN A 1 111 ? 10.096 6.080 9.649 1.00 91.50 111 GLN A N 1
ATOM 863 C CA . GLN A 1 111 ? 9.825 4.752 10.186 1.00 91.50 111 GLN A CA 1
ATOM 864 C C . GLN A 1 111 ? 8.409 4.692 10.764 1.00 91.50 111 GLN A C 1
ATOM 866 O O . GLN A 1 111 ? 7.896 5.675 11.295 1.00 91.50 111 GLN A O 1
ATOM 871 N N . VAL A 1 112 ? 7.786 3.518 10.671 1.00 93.56 112 VAL A N 1
ATOM 872 C CA . VAL A 1 112 ? 6.474 3.229 11.262 1.00 93.56 112 VAL A CA 1
ATOM 873 C C . VAL A 1 112 ? 6.656 2.135 12.310 1.00 93.56 112 VAL A C 1
ATOM 875 O O . VAL A 1 112 ? 7.338 1.141 12.048 1.00 93.56 112 VAL A O 1
ATOM 878 N N . SER A 1 113 ? 6.060 2.316 13.494 1.00 97.00 113 SER A N 1
ATOM 879 C CA . SER A 1 113 ? 6.133 1.314 14.562 1.00 97.00 113 SER A CA 1
ATOM 880 C C . SER A 1 113 ? 5.481 0.001 14.125 1.00 97.00 113 SER A C 1
ATOM 882 O O . SER A 1 113 ? 4.398 -0.017 13.542 1.00 97.00 113 SER A O 1
ATOM 884 N N . LYS A 1 114 ? 6.155 -1.105 14.445 1.00 96.81 114 LYS A N 1
ATOM 885 C CA . LYS A 1 114 ? 5.695 -2.483 14.214 1.00 96.81 114 LYS A CA 1
ATOM 886 C C . LYS A 1 114 ? 5.366 -3.201 15.525 1.00 96.81 114 LYS A C 1
ATOM 888 O O . LYS A 1 114 ? 5.171 -4.409 15.530 1.00 96.81 114 LYS A O 1
ATOM 893 N N . GLU A 1 115 ? 5.367 -2.488 16.650 1.00 97.75 115 GLU A N 1
ATOM 894 C CA . GLU A 1 115 ? 5.273 -3.099 17.981 1.00 97.75 115 GLU A CA 1
ATOM 895 C C . GLU A 1 115 ? 3.922 -3.778 18.202 1.00 97.75 115 GLU A C 1
ATOM 897 O O . GLU A 1 115 ? 3.893 -4.950 18.557 1.00 97.75 115 GLU A O 1
ATOM 902 N N . LYS A 1 116 ? 2.812 -3.085 17.906 1.00 97.56 116 LYS A N 1
ATOM 903 C CA . LYS A 1 116 ? 1.455 -3.630 18.091 1.00 97.56 116 LYS A CA 1
ATOM 904 C C . LYS A 1 116 ? 1.176 -4.865 17.235 1.00 97.56 116 LYS A C 1
ATOM 906 O O . LYS A 1 116 ? 0.473 -5.766 17.665 1.00 97.56 116 LYS A O 1
ATOM 911 N N . THR A 1 117 ? 1.697 -4.916 16.012 1.00 97.12 117 THR A N 1
ATOM 912 C CA . THR A 1 117 ? 1.524 -6.086 15.140 1.00 97.12 117 THR A CA 1
ATOM 913 C C . THR A 1 117 ? 2.419 -7.237 15.589 1.00 97.12 117 THR A C 1
ATOM 915 O O . THR A 1 117 ? 1.954 -8.371 15.671 1.00 97.12 117 THR A O 1
ATOM 918 N N . ARG A 1 118 ? 3.671 -6.957 15.978 1.0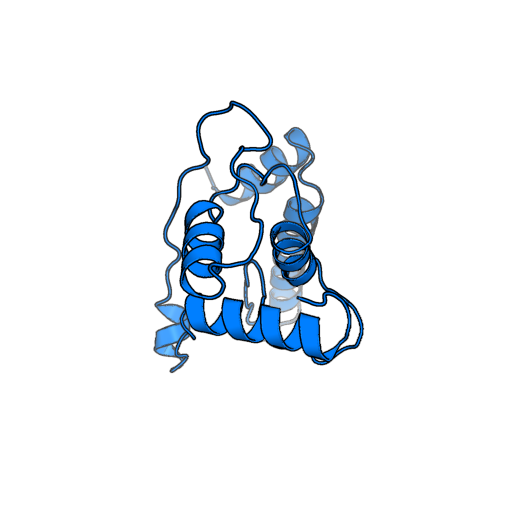0 96.44 118 ARG A N 1
ATOM 919 C CA . ARG A 1 118 ? 4.581 -7.969 16.542 1.00 96.44 118 ARG A CA 1
ATOM 920 C C . ARG A 1 118 ? 4.076 -8.548 17.861 1.00 96.44 118 ARG A C 1
ATOM 922 O O . ARG A 1 118 ? 4.218 -9.746 18.070 1.00 96.44 118 ARG A O 1
ATOM 929 N N . SER A 1 119 ? 3.439 -7.749 18.721 1.00 97.94 119 SER A N 1
ATOM 930 C CA . SER A 1 119 ? 2.826 -8.256 19.960 1.00 97.94 119 SER A CA 1
ATOM 931 C C . SER A 1 119 ? 1.660 -9.214 19.706 1.00 97.94 119 SER A C 1
ATOM 933 O O . SER A 1 11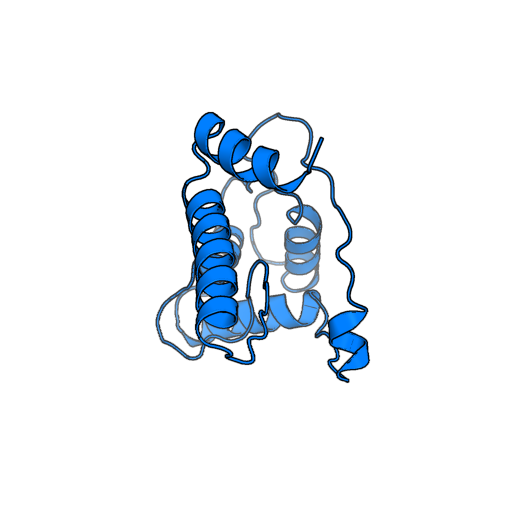9 ? 1.283 -9.956 20.604 1.00 97.94 119 SER A O 1
ATOM 935 N N . LEU A 1 120 ? 1.096 -9.208 18.494 1.00 97.75 120 LEU A N 1
ATOM 936 C CA . LEU A 1 120 ? 0.075 -10.156 18.041 1.00 97.75 120 LEU A CA 1
ATOM 937 C C . LEU A 1 120 ? 0.679 -11.363 17.294 1.00 97.75 120 LEU A C 1
ATOM 939 O O . LEU A 1 120 ? -0.065 -12.142 16.708 1.00 97.75 120 LEU A O 1
ATOM 943 N N . GLY A 1 121 ? 2.009 -11.513 17.275 1.00 97.69 121 GLY A N 1
ATOM 944 C CA . GLY A 1 121 ? 2.700 -12.603 16.578 1.00 97.69 121 GLY A CA 1
ATOM 945 C C . GLY A 1 121 ? 2.805 -12.424 15.059 1.00 97.69 121 GLY A C 1
ATOM 946 O O . GLY A 1 121 ? 3.116 -13.381 14.359 1.00 97.69 121 GLY A O 1
ATOM 947 N N . ILE A 1 122 ? 2.544 -11.222 14.529 1.00 96.88 122 ILE A N 1
ATOM 948 C CA . ILE A 1 122 ? 2.622 -10.963 13.086 1.00 96.88 122 ILE A CA 1
ATOM 949 C C . ILE A 1 122 ? 4.073 -10.710 12.674 1.00 96.88 122 ILE A C 1
ATOM 951 O O . ILE A 1 122 ? 4.708 -9.741 13.111 1.00 96.88 122 ILE A O 1
ATOM 955 N N . GLU A 1 123 ? 4.559 -11.536 11.754 1.00 95.88 123 GLU A N 1
ATOM 956 C CA . GLU A 1 123 ? 5.829 -11.345 11.063 1.00 95.88 123 GLU A CA 1
ATOM 957 C C . GLU A 1 123 ? 5.623 -10.614 9.731 1.00 95.88 123 GLU A C 1
ATOM 959 O O . GLU A 1 123 ? 4.653 -10.842 9.010 1.00 95.88 123 GLU A O 1
ATOM 964 N N . PHE A 1 124 ? 6.533 -9.695 9.404 1.00 96.06 124 PHE A N 1
ATOM 965 C CA . PHE A 1 124 ? 6.453 -8.918 8.168 1.00 96.06 124 PHE A CA 1
ATOM 966 C C . PHE A 1 124 ? 7.310 -9.551 7.083 1.00 96.06 124 PHE A C 1
ATOM 968 O O . PHE A 1 124 ? 8.517 -9.710 7.264 1.00 96.06 124 PHE A O 1
ATOM 975 N N . ILE A 1 125 ? 6.694 -9.803 5.930 1.00 96.38 125 ILE A N 1
ATOM 976 C CA . ILE A 1 125 ? 7.397 -10.215 4.717 1.00 96.38 125 ILE A CA 1
ATOM 977 C C . ILE A 1 125 ? 8.327 -9.067 4.269 1.00 96.38 125 ILE A C 1
ATOM 979 O O . ILE A 1 125 ? 7.873 -7.916 4.206 1.00 96.38 125 ILE A O 1
ATOM 983 N N . PRO A 1 126 ? 9.609 -9.342 3.960 1.00 95.88 126 PRO A N 1
ATOM 984 C CA . PRO A 1 126 ? 10.537 -8.338 3.445 1.00 95.88 126 PRO A CA 1
ATOM 985 C C . PRO A 1 126 ? 10.025 -7.652 2.169 1.00 95.88 126 PRO A C 1
ATOM 987 O O . PRO A 1 126 ? 9.227 -8.208 1.407 1.00 95.88 126 PRO A O 1
ATOM 990 N N . LEU A 1 127 ? 10.459 -6.412 1.930 1.00 94.31 127 LEU A N 1
ATOM 991 C CA . LEU A 1 127 ? 9.969 -5.624 0.795 1.00 94.31 127 LEU A CA 1
ATOM 992 C C . LEU A 1 127 ? 10.404 -6.242 -0.543 1.00 94.31 127 LEU A C 1
ATOM 994 O O . LEU A 1 127 ? 9.638 -6.212 -1.504 1.00 94.31 127 LEU A O 1
ATOM 998 N N . GLU A 1 128 ? 11.596 -6.834 -0.586 1.00 95.50 128 GLU A N 1
ATOM 999 C CA . GLU A 1 128 ? 12.174 -7.471 -1.770 1.00 95.50 128 GLU A CA 1
ATOM 1000 C C . GLU A 1 128 ? 11.321 -8.654 -2.230 1.00 95.50 128 GLU A C 1
ATOM 1002 O O . GLU A 1 128 ? 10.989 -8.765 -3.411 1.00 95.50 128 GLU A O 1
ATOM 1007 N N . ALA A 1 129 ? 10.902 -9.492 -1.277 1.00 96.94 129 ALA A N 1
ATOM 1008 C CA . ALA A 1 129 ? 10.023 -10.627 -1.532 1.00 96.94 129 ALA A CA 1
ATOM 1009 C C . ALA A 1 129 ? 8.660 -10.165 -2.069 1.00 96.94 129 ALA A C 1
ATOM 1011 O O . ALA A 1 129 ? 8.228 -10.624 -3.124 1.00 96.94 129 ALA A O 1
ATOM 1012 N N . ASN A 1 130 ? 8.035 -9.176 -1.420 1.00 96.81 130 ASN A N 1
ATOM 1013 C CA . ASN A 1 130 ? 6.755 -8.627 -1.875 1.00 96.81 130 ASN A CA 1
ATOM 1014 C C . ASN A 1 130 ? 6.835 -8.003 -3.281 1.00 96.81 130 ASN A C 1
ATOM 1016 O O . ASN A 1 130 ? 5.908 -8.151 -4.081 1.00 96.81 130 ASN A O 1
ATOM 1020 N N . ILE A 1 131 ? 7.923 -7.289 -3.603 1.00 96.75 131 ILE A N 1
ATOM 1021 C CA . ILE A 1 131 ? 8.126 -6.707 -4.940 1.00 96.75 131 ILE A CA 1
ATOM 1022 C C . ILE A 1 131 ? 8.270 -7.815 -5.983 1.00 96.75 131 ILE A C 1
ATOM 1024 O O . ILE A 1 131 ? 7.596 -7.749 -7.012 1.00 96.75 131 ILE A O 1
ATOM 1028 N N . LYS A 1 132 ? 9.083 -8.840 -5.704 1.00 97.50 132 LYS A N 1
ATOM 1029 C CA . LYS A 1 132 ? 9.254 -9.996 -6.591 1.00 97.50 132 LYS A CA 1
ATOM 1030 C C . LYS A 1 132 ? 7.917 -10.675 -6.887 1.00 97.50 132 LYS A C 1
ATOM 1032 O O . LYS A 1 132 ? 7.541 -10.811 -8.045 1.00 97.50 132 LYS A O 1
ATOM 1037 N N . GLU A 1 133 ? 7.164 -11.030 -5.849 1.00 97.94 133 GLU A N 1
ATOM 1038 C CA . GLU A 1 133 ? 5.859 -11.690 -5.994 1.00 97.94 133 GLU A CA 1
ATOM 1039 C C . GLU A 1 133 ? 4.848 -10.826 -6.758 1.00 97.94 133 GLU A C 1
ATOM 1041 O O . GLU A 1 133 ? 4.057 -11.341 -7.548 1.00 97.94 133 GLU A O 1
ATOM 1046 N N . THR A 1 134 ? 4.901 -9.501 -6.582 1.00 98.00 134 THR A N 1
ATOM 1047 C CA . THR A 1 134 ? 4.070 -8.577 -7.367 1.00 98.00 134 THR A CA 1
ATOM 1048 C C . THR A 1 134 ? 4.424 -8.637 -8.851 1.00 98.00 134 THR A C 1
ATOM 1050 O O . THR A 1 134 ? 3.525 -8.730 -9.683 1.00 98.00 134 THR A O 1
ATOM 1053 N N . VAL A 1 135 ? 5.714 -8.577 -9.201 1.00 97.38 135 VAL A N 1
ATOM 1054 C CA . VAL A 1 135 ? 6.171 -8.605 -10.601 1.00 97.38 135 VAL A CA 1
ATOM 1055 C C . VAL A 1 135 ? 5.843 -9.941 -11.262 1.00 97.38 135 VAL A C 1
ATOM 1057 O O . VAL A 1 135 ? 5.308 -9.943 -12.371 1.00 97.38 135 VAL A O 1
ATOM 1060 N N . GLU A 1 136 ? 6.075 -11.064 -10.580 1.00 97.50 136 GLU A N 1
ATOM 1061 C CA . GLU A 1 136 ? 5.705 -12.379 -11.116 1.00 97.50 136 GLU A CA 1
ATOM 1062 C C . GLU A 1 136 ? 4.192 -12.492 -11.329 1.00 97.50 136 GLU A C 1
ATOM 1064 O O . GLU A 1 136 ? 3.753 -12.880 -12.409 1.00 97.50 136 GLU A O 1
ATOM 1069 N N . SER A 1 137 ? 3.376 -12.025 -10.382 1.00 98.06 137 SER A N 1
ATOM 1070 C CA . SER A 1 137 ? 1.920 -12.046 -10.553 1.00 98.06 137 SER A CA 1
ATOM 1071 C C . SER A 1 137 ? 1.429 -11.118 -11.678 1.00 98.06 137 SER A C 1
ATOM 1073 O O . SER A 1 137 ? 0.447 -11.422 -12.362 1.00 98.06 137 SER A O 1
ATOM 1075 N N . LEU A 1 138 ? 2.120 -9.998 -11.924 1.00 97.62 138 LEU A N 1
ATOM 1076 C CA . LEU A 1 138 ? 1.855 -9.132 -13.079 1.00 97.62 138 LEU A CA 1
ATOM 1077 C C . LEU A 1 138 ? 2.157 -9.843 -14.408 1.00 97.62 138 LEU A C 1
ATOM 1079 O O . LEU A 1 138 ? 1.389 -9.672 -15.360 1.00 97.62 138 LEU A O 1
ATOM 1083 N N . LYS A 1 139 ? 3.232 -10.640 -14.471 1.00 95.81 139 LYS A N 1
ATOM 1084 C CA . LYS A 1 139 ? 3.586 -11.462 -15.643 1.00 95.81 139 LYS A CA 1
ATOM 1085 C C . LYS A 1 139 ? 2.569 -12.579 -15.864 1.00 95.81 139 LYS A C 1
ATOM 1087 O O . LYS A 1 139 ? 2.028 -12.697 -16.959 1.00 95.81 139 LYS A O 1
ATOM 1092 N N . GLU A 1 140 ? 2.244 -13.338 -14.817 1.00 97.06 140 GLU A N 1
ATOM 1093 C CA . GLU A 1 140 ? 1.258 -14.432 -14.858 1.00 97.06 140 GLU A CA 1
ATOM 1094 C C . GLU A 1 140 ? -0.115 -13.968 -15.362 1.00 97.06 140 GLU A C 1
ATOM 1096 O O . GLU A 1 140 ? -0.810 -14.702 -16.064 1.00 97.06 140 GLU A O 1
ATOM 1101 N N . LYS A 1 141 ? -0.503 -12.730 -15.038 1.00 96.50 141 LYS A N 1
ATOM 1102 C CA . LYS A 1 141 ? -1.778 -12.130 -15.465 1.00 96.50 141 LYS A CA 1
ATOM 1103 C C . LYS A 1 141 ? -1.695 -11.351 -16.777 1.00 96.50 141 LYS A C 1
ATOM 1105 O O . LYS A 1 141 ? -2.680 -10.729 -17.168 1.00 96.50 141 LYS A O 1
ATOM 1110 N N . GLY A 1 142 ? -0.547 -11.367 -17.454 1.00 95.75 142 GLY A N 1
ATOM 1111 C CA . GLY A 1 142 ? -0.370 -10.751 -18.770 1.00 95.75 142 GLY A CA 1
ATOM 1112 C C . GLY A 1 142 ? -0.358 -9.219 -18.771 1.00 95.75 142 GLY A C 1
ATOM 1113 O O . GLY A 1 142 ? -0.580 -8.606 -19.814 1.00 95.75 142 GLY A O 1
ATOM 1114 N N . PHE A 1 143 ? -0.100 -8.564 -17.633 1.00 95.81 143 PHE A N 1
ATOM 1115 C CA . PHE A 1 143 ? 0.007 -7.097 -17.587 1.00 95.81 143 PHE A CA 1
ATOM 1116 C C . PHE A 1 143 ? 1.315 -6.571 -18.198 1.00 95.81 143 PHE A C 1
ATOM 1118 O O . PHE A 1 143 ? 1.378 -5.410 -18.638 1.00 95.81 143 PHE A O 1
ATOM 1125 N N . VAL A 1 144 ? 2.345 -7.419 -18.210 1.00 93.56 144 VAL A N 1
ATOM 1126 C CA . VAL A 1 144 ? 3.688 -7.142 -18.718 1.00 93.56 144 VAL A CA 1
ATOM 1127 C C . VAL A 1 144 ? 4.327 -8.426 -19.259 1.00 93.56 144 VAL A C 1
ATOM 1129 O O . VAL A 1 144 ? 4.032 -9.516 -18.773 1.00 93.56 144 VAL A O 1
ATOM 1132 N N . SER A 1 145 ? 5.204 -8.288 -20.252 1.00 88.00 145 SER A N 1
ATOM 1133 C CA . SER A 1 145 ? 6.015 -9.369 -20.816 1.00 88.00 145 SER A CA 1
ATOM 1134 C C . SER A 1 145 ? 7.428 -8.849 -21.083 1.00 88.00 145 SER A C 1
ATOM 1136 O O . SER A 1 145 ? 7.579 -7.906 -21.864 1.00 88.00 145 SER A O 1
ATOM 1138 N N . PHE A 1 146 ? 8.426 -9.437 -20.430 1.00 84.75 146 PHE A N 1
ATOM 1139 C CA . PHE A 1 146 ? 9.856 -9.246 -20.673 1.00 84.75 146 PHE A CA 1
ATOM 1140 C C . PHE A 1 146 ? 10.610 -10.493 -20.209 1.00 84.75 146 PHE A C 1
ATOM 1142 O O . PHE A 1 146 ? 10.056 -11.221 -19.345 1.00 84.75 146 PHE A O 1
#

Organism: Salix viminalis (NCBI:txid40686)

InterPro domains:
  IPR036291 NAD(P)-binding domain superfamily [SSF51735] (16-139)
  IPR050425 NAD(P)-dependent dehydratase-like [PTHR10366] (10-71)